Protein AF-A0A8T4IWK4-F1 (afdb_monomer_lite)

Structure (mmCIF, N/CA/C/O backbone):
data_AF-A0A8T4IWK4-F1
#
_entry.id   AF-A0A8T4IWK4-F1
#
loop_
_atom_site.group_PDB
_atom_site.id
_atom_site.type_symbol
_atom_site.label_atom_id
_atom_site.label_alt_id
_atom_site.label_comp_id
_atom_site.label_asym_id
_atom_site.label_entity_id
_atom_site.label_seq_id
_atom_site.pdbx_PDB_ins_code
_atom_site.Cartn_x
_atom_site.Cartn_y
_atom_site.Cartn_z
_atom_site.occupancy
_atom_site.B_iso_or_equiv
_atom_site.auth_seq_id
_atom_site.auth_comp_id
_atom_site.auth_asym_id
_atom_site.auth_atom_id
_atom_site.pdbx_PDB_model_num
ATOM 1 N N . MET A 1 1 ? -27.087 19.125 -47.543 1.00 37.72 1 MET A N 1
ATOM 2 C CA . MET A 1 1 ? -26.975 19.908 -46.294 1.00 37.72 1 MET A CA 1
ATOM 3 C C . MET A 1 1 ? -27.402 18.985 -45.161 1.00 37.72 1 MET A C 1
ATOM 5 O O . MET A 1 1 ? -28.588 18.730 -45.028 1.00 37.72 1 MET A O 1
ATOM 9 N N . ALA A 1 2 ? -26.446 18.350 -44.481 1.00 39.44 2 ALA A N 1
ATOM 10 C CA . ALA A 1 2 ? -26.710 17.322 -43.473 1.00 39.44 2 ALA A CA 1
ATOM 11 C C . ALA A 1 2 ? -26.446 17.891 -42.073 1.00 39.44 2 ALA A C 1
ATOM 13 O O . ALA A 1 2 ? -25.401 18.492 -41.833 1.00 39.44 2 ALA A O 1
ATOM 14 N N . VAL A 1 3 ? -27.424 17.721 -41.188 1.00 42.00 3 VAL A N 1
ATOM 15 C CA . VAL A 1 3 ? -27.390 18.074 -39.764 1.00 42.00 3 VAL A CA 1
ATOM 16 C C . VAL A 1 3 ? -26.753 16.897 -39.005 1.00 42.00 3 VAL A C 1
ATOM 18 O O . VAL A 1 3 ? -27.125 15.758 -39.294 1.00 42.00 3 VAL A O 1
ATOM 21 N N . PRO A 1 4 ? -25.803 17.098 -38.072 1.00 42.28 4 PRO A N 1
ATOM 22 C CA . PRO A 1 4 ? -25.237 15.990 -37.302 1.00 42.28 4 PRO A CA 1
ATOM 23 C C . PRO A 1 4 ? -26.236 15.482 -36.243 1.00 42.28 4 PRO A C 1
ATOM 25 O O . PRO A 1 4 ? -26.950 16.297 -35.651 1.00 42.28 4 PRO A O 1
ATOM 28 N N . PRO A 1 5 ? -26.298 14.167 -35.954 1.00 40.56 5 PRO A N 1
ATOM 29 C CA . PRO A 1 5 ? -27.088 13.662 -34.840 1.00 40.56 5 PRO A CA 1
ATOM 30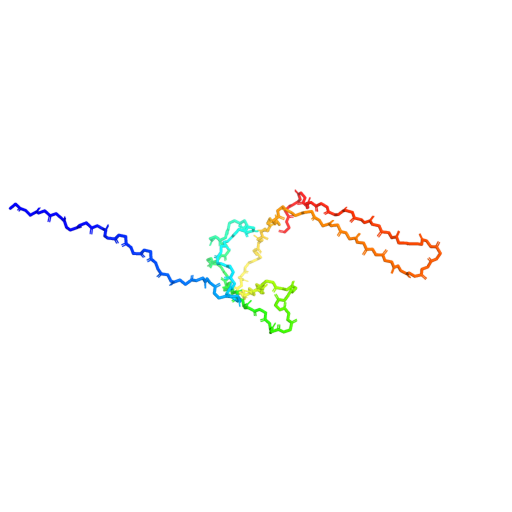 C C . PRO A 1 5 ? -26.393 13.969 -33.507 1.00 40.56 5 PRO A C 1
ATOM 32 O O . PRO A 1 5 ? -25.188 13.770 -33.340 1.00 40.56 5 PRO A O 1
ATOM 35 N N . GLY A 1 6 ? -27.185 14.482 -32.566 1.00 33.84 6 GLY A N 1
ATOM 36 C CA . GLY A 1 6 ? -26.762 14.843 -31.221 1.00 33.84 6 GLY A CA 1
ATOM 37 C C . GLY A 1 6 ? -26.324 13.640 -30.388 1.00 33.84 6 GLY A C 1
ATOM 38 O O . GLY A 1 6 ? -26.892 12.552 -30.476 1.00 33.84 6 GLY A O 1
ATOM 39 N N . HIS A 1 7 ? -25.315 13.869 -29.548 1.00 34.53 7 HIS A N 1
ATOM 40 C CA . HIS A 1 7 ? -24.971 12.998 -28.430 1.00 34.53 7 HIS A CA 1
ATOM 41 C C . HIS A 1 7 ? -26.146 12.967 -27.445 1.00 34.53 7 HIS A C 1
ATOM 43 O O . HIS A 1 7 ? -26.362 13.913 -26.687 1.00 34.53 7 HIS A O 1
ATOM 49 N N . GLY A 1 8 ? -26.922 11.886 -27.497 1.00 32.16 8 GLY A N 1
ATOM 50 C CA . GLY A 1 8 ? -27.930 11.570 -26.498 1.00 32.16 8 GLY A CA 1
ATOM 51 C C . GLY A 1 8 ? -27.268 11.177 -25.181 1.00 32.16 8 GLY A C 1
ATOM 52 O O . GLY A 1 8 ? -26.513 10.210 -25.122 1.00 32.16 8 GLY A O 1
ATOM 53 N N . ASP A 1 9 ? -27.577 11.942 -24.136 1.00 47.12 9 ASP A N 1
ATOM 54 C CA . ASP A 1 9 ? -27.459 11.534 -22.737 1.00 47.12 9 ASP A CA 1
ATOM 55 C C . ASP A 1 9 ? -28.219 10.211 -22.532 1.00 47.12 9 ASP A C 1
ATOM 57 O O . ASP A 1 9 ? -29.359 10.047 -22.973 1.00 47.12 9 ASP A O 1
ATOM 61 N N . SER A 1 10 ? -27.588 9.257 -21.857 1.00 41.88 10 SER A N 1
ATOM 62 C CA . SER A 1 10 ? -28.259 8.105 -21.260 1.00 41.88 10 SER A CA 1
ATOM 63 C C . SER A 1 10 ? -27.641 7.845 -19.894 1.00 41.88 10 SER A C 1
ATOM 65 O O . SER A 1 10 ? -26.774 6.996 -19.706 1.00 41.88 10 SER A O 1
ATOM 67 N N . ARG A 1 11 ? -28.119 8.616 -18.918 1.00 43.38 11 ARG A N 1
ATOM 68 C CA . ARG A 1 11 ? -28.176 8.225 -17.509 1.00 43.38 11 ARG A CA 1
ATOM 69 C C . ARG A 1 11 ? -28.859 6.862 -17.368 1.00 43.38 11 ARG A C 1
ATOM 71 O O . ARG A 1 11 ? -30.034 6.731 -17.696 1.00 43.38 11 ARG A O 1
ATOM 78 N N . GLY A 1 12 ? -28.158 5.896 -16.776 1.00 30.58 12 GLY A N 1
ATOM 79 C CA . GLY A 1 12 ? -28.788 4.702 -16.213 1.00 30.58 12 GLY A CA 1
ATOM 80 C C . GLY A 1 12 ? -27.853 3.510 -16.016 1.00 30.58 12 GLY A C 1
ATOM 81 O O . GLY A 1 12 ? -27.477 2.869 -16.984 1.00 30.58 12 GLY A O 1
ATOM 82 N N . GLY A 1 13 ? -27.579 3.172 -14.750 1.00 38.88 13 GLY A N 1
ATOM 83 C CA . GLY A 1 13 ? -27.348 1.784 -14.329 1.00 38.88 13 GLY A CA 1
ATOM 84 C C . GLY A 1 13 ? -25.908 1.273 -14.340 1.00 38.88 13 GLY A C 1
ATOM 85 O O . GLY A 1 13 ? -25.483 0.644 -15.293 1.00 38.88 13 GLY A O 1
ATOM 86 N N . GLU A 1 14 ? -25.185 1.507 -13.245 1.00 35.56 14 GLU A N 1
ATOM 87 C CA . GLU A 1 14 ? -24.687 0.436 -12.363 1.00 35.56 14 GLU A CA 1
ATOM 88 C C . GLU A 1 14 ? -24.043 1.145 -11.163 1.00 35.56 14 GLU A C 1
ATOM 90 O O . GLU A 1 14 ? -23.025 1.829 -11.304 1.00 35.56 14 GLU A O 1
ATOM 95 N N . ARG A 1 15 ? -24.631 1.047 -9.962 1.00 45.00 15 ARG A N 1
ATOM 96 C CA . ARG A 1 15 ? -23.832 1.356 -8.766 1.00 45.00 15 ARG A CA 1
ATOM 97 C C . ARG A 1 15 ? -22.709 0.322 -8.779 1.00 45.00 15 ARG A C 1
ATOM 99 O O . ARG A 1 15 ? -23.065 -0.853 -8.806 1.00 45.00 15 ARG A O 1
ATOM 106 N N . PRO A 1 16 ? -21.413 0.689 -8.776 1.00 48.62 16 PRO A N 1
ATOM 107 C CA . PRO A 1 16 ? -20.365 -0.316 -8.698 1.00 48.62 16 PRO A CA 1
ATOM 108 C C . PRO A 1 16 ? -20.688 -1.215 -7.508 1.00 48.62 16 PRO A C 1
ATOM 110 O O . PRO A 1 16 ? -20.819 -0.726 -6.384 1.00 48.62 16 PRO A O 1
ATOM 113 N N . GLY A 1 17 ? -20.945 -2.495 -7.799 1.00 45.31 17 GLY A N 1
ATOM 114 C CA . GLY A 1 17 ? -21.338 -3.469 -6.794 1.00 45.31 17 GLY A CA 1
ATOM 115 C C . GLY A 1 17 ? -20.373 -3.384 -5.621 1.00 45.31 17 GLY A C 1
ATOM 116 O O . GLY A 1 17 ? -19.164 -3.235 -5.826 1.00 45.31 17 GLY A O 1
ATOM 117 N N . ALA A 1 18 ? -20.917 -3.423 -4.405 1.00 51.62 18 ALA A N 1
ATOM 118 C CA . ALA A 1 18 ? -20.140 -3.495 -3.177 1.00 51.62 18 ALA A CA 1
ATOM 119 C C . ALA A 1 18 ? -19.135 -4.656 -3.301 1.00 51.62 18 ALA A C 1
ATOM 121 O O . ALA A 1 18 ? -19.510 -5.816 -3.166 1.00 51.62 18 ALA A O 1
ATOM 122 N N . GLY A 1 19 ? -17.886 -4.352 -3.668 1.00 53.66 19 GLY A N 1
ATOM 123 C CA . GLY A 1 19 ? -16.844 -5.355 -3.902 1.00 53.66 19 GLY A CA 1
ATOM 124 C C . GLY A 1 19 ? -15.942 -5.147 -5.124 1.00 53.66 19 GLY A C 1
ATOM 125 O O . GLY A 1 19 ? -14.925 -5.832 -5.220 1.00 53.66 19 GLY A O 1
ATOM 126 N N . ALA A 1 20 ? -16.237 -4.228 -6.052 1.00 58.47 20 ALA A N 1
ATOM 127 C CA . ALA A 1 20 ? -15.296 -3.929 -7.138 1.00 58.47 20 ALA A CA 1
ATOM 128 C C . ALA A 1 20 ? -14.154 -3.013 -6.638 1.00 58.47 20 ALA A C 1
ATOM 130 O O . ALA A 1 20 ? -14.439 -1.904 -6.180 1.00 58.47 20 ALA A O 1
ATOM 131 N N . PRO A 1 21 ? -12.867 -3.414 -6.750 1.00 62.53 21 PRO A N 1
ATOM 132 C CA . PRO A 1 21 ? -11.748 -2.568 -6.344 1.00 62.53 21 PRO A CA 1
ATOM 133 C C . PRO A 1 21 ? -11.757 -1.242 -7.104 1.00 62.53 21 PRO A C 1
ATOM 135 O O . PRO A 1 21 ? -11.936 -1.227 -8.329 1.00 62.53 21 PRO A O 1
ATOM 138 N N . ARG A 1 22 ? -11.488 -0.131 -6.409 1.00 65.25 22 ARG A N 1
ATOM 139 C CA . ARG A 1 22 ? -11.230 1.155 -7.068 1.00 65.25 22 ARG A CA 1
ATOM 140 C C . ARG A 1 22 ? -10.132 0.976 -8.114 1.00 65.25 22 ARG A C 1
ATOM 142 O O . ARG A 1 22 ? -9.154 0.263 -7.886 1.00 65.25 22 ARG A O 1
ATOM 149 N N . ARG A 1 23 ? -10.282 1.625 -9.272 1.00 67.56 23 ARG A N 1
ATOM 150 C CA . ARG A 1 23 ? -9.335 1.530 -10.404 1.00 67.56 23 ARG A CA 1
ATOM 151 C C . ARG A 1 23 ? -8.395 2.730 -10.545 1.00 67.56 23 ARG A C 1
ATOM 153 O O . ARG A 1 23 ? -7.588 2.751 -11.462 1.00 67.56 23 ARG A O 1
ATOM 160 N N . ASP A 1 24 ? -8.463 3.702 -9.637 1.00 76.06 24 ASP A N 1
ATOM 161 C CA . ASP A 1 24 ? -7.620 4.901 -9.705 1.00 76.06 24 ASP A CA 1
ATOM 162 C C . ASP A 1 24 ? -6.168 4.629 -9.262 1.00 76.06 24 ASP A C 1
ATOM 164 O O . ASP A 1 24 ? -5.924 3.741 -8.452 1.00 76.06 24 ASP A O 1
ATOM 168 N N . THR A 1 25 ? -5.186 5.345 -9.810 1.00 79.69 25 THR A N 1
ATOM 169 C CA . THR A 1 25 ? -3.746 5.187 -9.506 1.00 79.69 25 THR A CA 1
ATOM 170 C C . THR A 1 25 ? -3.269 6.118 -8.391 1.00 79.69 25 THR A C 1
ATOM 172 O O . THR A 1 25 ? -2.070 6.375 -8.265 1.00 79.69 25 THR A O 1
ATOM 175 N N . ARG A 1 26 ? -4.194 6.673 -7.594 1.00 75.06 26 ARG A N 1
ATOM 176 C CA . ARG A 1 26 ? -3.837 7.648 -6.561 1.00 75.06 26 ARG A CA 1
ATOM 177 C C . ARG A 1 26 ? -2.942 6.987 -5.521 1.00 75.06 26 ARG A C 1
ATOM 179 O O . ARG A 1 26 ? -3.172 5.850 -5.118 1.00 75.06 26 ARG A O 1
ATOM 186 N N . GLY A 1 27 ? -1.923 7.728 -5.107 1.00 81.31 27 GLY A N 1
ATOM 187 C CA . GLY A 1 27 ? -0.935 7.262 -4.147 1.00 81.31 27 GLY A CA 1
ATOM 188 C C . GLY A 1 27 ? 0.226 6.472 -4.744 1.00 81.31 27 GLY A C 1
ATOM 189 O O . GLY A 1 27 ? 1.107 6.114 -3.986 1.00 81.31 27 GLY A O 1
ATOM 190 N 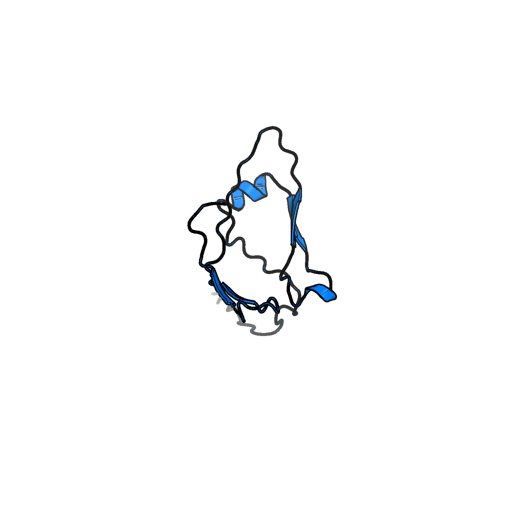N . ILE A 1 28 ? 0.293 6.233 -6.059 1.00 88.00 28 ILE A N 1
ATOM 191 C CA . ILE A 1 28 ? 1.517 5.739 -6.713 1.00 88.00 28 ILE A CA 1
ATOM 192 C C . ILE A 1 28 ? 2.192 6.920 -7.413 1.00 88.00 28 ILE A C 1
ATOM 194 O O . ILE A 1 28 ? 1.594 7.537 -8.300 1.00 88.00 28 ILE A O 1
ATOM 198 N N . VAL A 1 29 ? 3.425 7.240 -7.021 1.00 88.19 29 VAL A N 1
ATOM 199 C CA . VAL A 1 29 ? 4.239 8.246 -7.716 1.00 88.19 29 VAL A CA 1
ATOM 200 C C . VAL A 1 29 ? 4.735 7.638 -9.024 1.00 88.19 29 VAL A C 1
ATOM 202 O O . VAL A 1 29 ? 5.238 6.522 -9.023 1.00 88.19 29 VAL A O 1
ATOM 205 N N . ASP A 1 30 ? 4.564 8.355 -10.137 1.00 90.06 30 ASP A N 1
ATOM 206 C CA . ASP A 1 30 ? 4.872 7.858 -11.489 1.00 90.06 30 ASP A CA 1
ATOM 207 C C . ASP A 1 30 ? 4.271 6.465 -11.790 1.00 90.06 30 ASP A C 1
ATOM 209 O O . ASP A 1 30 ? 4.946 5.504 -12.164 1.00 90.06 30 ASP A O 1
ATOM 213 N N . ALA A 1 31 ? 2.948 6.347 -11.636 1.00 89.06 31 ALA A N 1
ATOM 214 C CA . ALA A 1 31 ? 2.241 5.092 -11.893 1.00 89.06 31 ALA A CA 1
ATOM 215 C C . ALA A 1 31 ? 2.455 4.553 -13.321 1.00 89.06 31 ALA A C 1
ATOM 217 O O . ALA A 1 31 ? 2.487 3.341 -13.519 1.00 89.06 31 ALA A O 1
ATOM 218 N N . ALA A 1 32 ? 2.610 5.435 -14.313 1.00 89.75 32 ALA A N 1
ATOM 219 C CA . ALA A 1 32 ? 2.869 5.030 -15.692 1.00 89.75 32 ALA A CA 1
ATOM 220 C C . ALA A 1 32 ? 4.248 4.365 -15.830 1.00 89.75 32 ALA A C 1
ATOM 222 O O . ALA A 1 32 ? 4.348 3.295 -16.434 1.00 89.75 32 ALA A O 1
ATOM 223 N N . GLY A 1 33 ? 5.288 4.951 -15.227 1.00 91.88 33 GLY A N 1
ATOM 224 C CA . GLY A 1 33 ? 6.622 4.363 -15.179 1.00 91.88 33 GLY A CA 1
ATOM 225 C C . GLY A 1 33 ? 6.645 3.014 -14.463 1.00 91.88 33 GLY A C 1
ATOM 226 O O . GLY A 1 33 ? 7.254 2.069 -14.976 1.00 91.88 33 GLY A O 1
ATOM 227 N N . LEU A 1 34 ? 5.926 2.887 -13.345 1.00 90.81 34 LEU A N 1
ATOM 228 C CA . LEU A 1 34 ? 5.787 1.613 -12.641 1.00 90.81 34 LEU A CA 1
ATOM 229 C C . LEU A 1 34 ? 5.101 0.562 -13.527 1.00 90.81 34 LEU A C 1
ATOM 231 O O . LEU A 1 34 ? 5.629 -0.530 -13.721 1.00 90.81 34 LEU A O 1
ATOM 235 N N . PHE A 1 35 ? 3.938 0.881 -14.101 1.00 91.94 35 PHE A N 1
ATOM 236 C CA . PHE A 1 35 ? 3.132 -0.081 -14.866 1.00 91.94 35 PHE A CA 1
ATOM 237 C C . PHE A 1 35 ? 3.772 -0.518 -16.184 1.00 91.94 35 PHE A C 1
ATOM 239 O O . PHE A 1 35 ? 3.442 -1.588 -16.686 1.00 91.94 35 PHE A O 1
ATOM 246 N N . ALA A 1 36 ? 4.703 0.266 -16.728 1.00 93.06 36 ALA A N 1
ATOM 247 C CA . ALA A 1 36 ? 5.504 -0.141 -17.879 1.00 93.06 36 ALA A CA 1
ATOM 248 C C . ALA A 1 36 ? 6.517 -1.256 -17.549 1.00 93.06 36 ALA A C 1
ATOM 250 O O . ALA A 1 36 ? 7.017 -1.907 -18.461 1.00 93.06 36 ALA A O 1
ATOM 251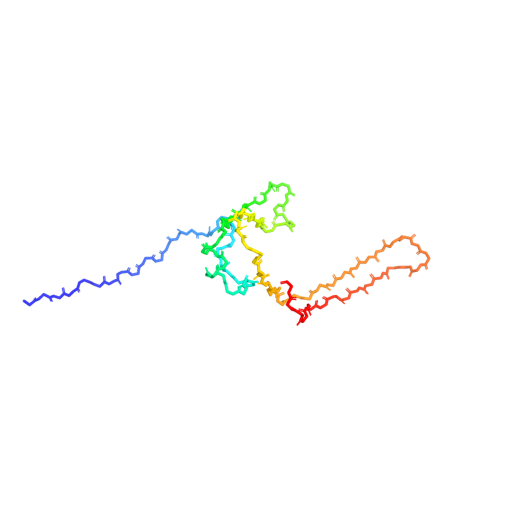 N N . ARG A 1 37 ? 6.833 -1.465 -16.263 1.00 92.69 37 ARG A N 1
ATOM 252 C CA . ARG A 1 37 ? 7.900 -2.368 -15.796 1.00 92.69 37 ARG A CA 1
ATOM 253 C C . ARG A 1 37 ? 7.390 -3.569 -15.009 1.00 92.69 37 ARG A C 1
ATOM 255 O O . ARG A 1 37 ? 8.100 -4.558 -14.883 1.00 92.69 37 ARG A O 1
ATOM 262 N N . VAL A 1 38 ? 6.179 -3.490 -14.461 1.00 93.81 38 VAL A N 1
ATOM 263 C CA . VAL A 1 38 ? 5.639 -4.524 -13.571 1.00 93.81 38 VAL A CA 1
ATOM 264 C C . VAL A 1 38 ? 4.237 -4.947 -13.978 1.00 93.81 38 VAL A C 1
ATOM 266 O O . VAL A 1 38 ? 3.436 -4.161 -14.490 1.00 93.81 38 VAL A O 1
ATOM 269 N N . ARG A 1 39 ? 3.875 -6.187 -13.647 1.00 93.44 39 ARG A N 1
ATOM 270 C CA . ARG A 1 39 ? 2.501 -6.668 -13.778 1.00 93.44 39 ARG A CA 1
ATOM 271 C C . ARG A 1 39 ? 1.706 -6.326 -12.524 1.00 93.44 39 ARG A C 1
ATOM 273 O O . ARG A 1 39 ? 1.555 -7.144 -11.611 1.00 93.44 39 ARG A O 1
ATOM 280 N N . PHE A 1 40 ? 1.138 -5.128 -12.519 1.00 91.88 40 PHE A N 1
ATOM 281 C CA . PHE A 1 40 ? 0.285 -4.648 -11.439 1.00 91.88 40 PHE A CA 1
ATOM 282 C C . PHE A 1 40 ? -1.122 -5.267 -11.495 1.00 91.88 40 PHE A C 1
ATOM 284 O O . PHE A 1 40 ? -1.798 -5.246 -12.527 1.00 91.88 40 PHE A O 1
ATOM 291 N N . ARG A 1 41 ? -1.597 -5.821 -10.376 1.00 91.06 41 ARG A N 1
ATOM 292 C CA . ARG A 1 41 ? -2.934 -6.417 -10.245 1.00 91.06 41 ARG A CA 1
ATOM 293 C C . ARG A 1 41 ? -3.646 -5.928 -8.998 1.00 91.06 41 ARG A C 1
ATOM 295 O O . ARG A 1 41 ? -3.049 -5.794 -7.935 1.00 91.06 41 ARG A O 1
ATOM 302 N N . ARG A 1 42 ? -4.967 -5.782 -9.121 1.00 89.50 42 ARG A N 1
ATOM 303 C CA . ARG A 1 42 ? -5.878 -5.558 -7.994 1.00 89.50 42 ARG A CA 1
ATOM 304 C C . ARG A 1 42 ? -6.816 -6.737 -7.831 1.00 89.50 42 ARG A C 1
ATOM 306 O O . ARG A 1 42 ? -7.381 -7.220 -8.814 1.00 89.50 42 ARG A O 1
ATOM 313 N N . ARG A 1 43 ? -6.981 -7.205 -6.598 1.00 88.56 43 ARG A N 1
ATOM 314 C CA . ARG A 1 43 ? -7.912 -8.284 -6.252 1.00 88.56 43 ARG A CA 1
ATOM 315 C C . ARG A 1 43 ? -8.862 -7.817 -5.161 1.00 88.56 43 ARG A C 1
ATOM 317 O O . ARG A 1 43 ? -8.450 -7.102 -4.252 1.00 88.56 43 ARG A O 1
ATOM 324 N N . ALA A 1 44 ? -10.123 -8.219 -5.278 1.00 88.69 44 ALA A N 1
ATOM 325 C CA . ALA A 1 44 ? -11.088 -8.035 -4.206 1.00 88.69 44 ALA A CA 1
ATOM 326 C C . ALA A 1 44 ? -10.712 -8.929 -3.007 1.00 88.69 44 ALA A C 1
ATOM 328 O O . ALA A 1 44 ? -10.116 -9.995 -3.216 1.00 88.69 44 ALA A O 1
ATOM 329 N N . PRO A 1 45 ? -11.042 -8.521 -1.773 1.00 91.25 45 PRO A N 1
ATOM 330 C CA . PRO A 1 45 ? -10.841 -9.358 -0.603 1.00 91.25 45 PRO A CA 1
ATOM 331 C C . PRO A 1 45 ? -11.785 -10.562 -0.596 1.00 91.25 45 PRO A C 1
ATOM 333 O O . PRO A 1 45 ? -12.840 -10.554 -1.232 1.00 91.25 45 PRO A O 1
ATOM 336 N N . ALA A 1 46 ? -11.424 -11.598 0.164 1.00 89.81 46 ALA A N 1
ATOM 337 C CA . ALA A 1 46 ? -12.355 -12.678 0.477 1.00 89.81 46 ALA A CA 1
ATOM 338 C C . ALA A 1 46 ? -13.549 -12.137 1.283 1.00 89.81 46 ALA A C 1
ATOM 340 O O . ALA A 1 46 ? -13.400 -11.170 2.029 1.00 89.81 46 ALA A O 1
ATOM 341 N N . ALA A 1 47 ? -14.715 -12.787 1.179 1.00 91.06 47 ALA A N 1
ATOM 342 C CA . ALA A 1 47 ? -15.955 -12.320 1.811 1.00 91.06 47 ALA A CA 1
ATOM 343 C C . ALA A 1 47 ? -15.820 -11.946 3.307 1.00 91.06 47 ALA A C 1
ATOM 345 O O . ALA A 1 47 ? -16.312 -10.881 3.680 1.00 91.06 47 ALA A O 1
ATOM 346 N N . PRO A 1 48 ? -15.100 -12.715 4.155 1.00 93.12 48 PRO A N 1
ATOM 347 C CA . PRO A 1 48 ? -14.919 -12.357 5.566 1.00 93.12 48 PRO A CA 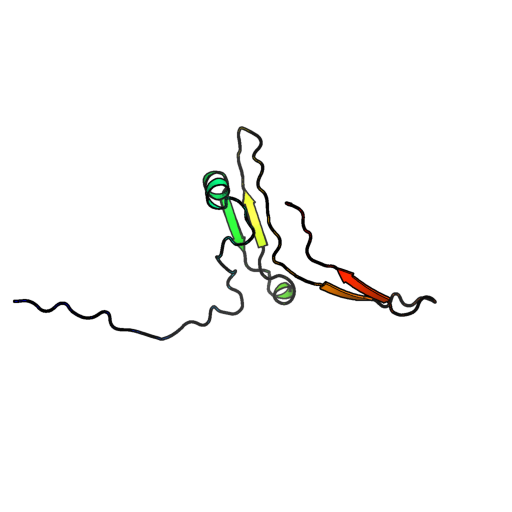1
ATOM 348 C C . PRO A 1 48 ? -14.125 -11.064 5.814 1.00 93.12 48 PRO A C 1
ATOM 350 O O . PRO A 1 48 ? -14.140 -10.549 6.924 1.00 93.12 48 PRO A O 1
ATOM 353 N N . LEU A 1 49 ? -13.408 -10.551 4.811 1.00 91.81 49 LEU A N 1
ATOM 354 C CA . LEU A 1 49 ? -12.507 -9.402 4.935 1.00 91.81 49 LEU A CA 1
ATOM 355 C C . LEU A 1 49 ? -13.056 -8.126 4.295 1.00 91.81 49 LEU A C 1
ATOM 357 O O . LEU A 1 49 ? -12.427 -7.079 4.418 1.00 91.81 49 LEU A O 1
ATOM 361 N N . LEU A 1 50 ? -14.226 -8.182 3.653 1.00 87.44 50 LEU A N 1
ATOM 362 C CA . LEU A 1 50 ? -14.821 -7.037 2.954 1.00 87.44 50 LEU A CA 1
ATOM 363 C C . LEU A 1 50 ? -15.087 -5.829 3.868 1.00 87.44 50 LEU A C 1
ATOM 365 O O . LEU A 1 50 ? -15.160 -4.708 3.376 1.00 87.44 50 LEU A O 1
ATOM 369 N N . SER A 1 51 ? -15.231 -6.037 5.183 1.00 87.25 51 SER A N 1
ATOM 370 C CA . SER A 1 51 ? -15.434 -4.954 6.156 1.00 87.25 51 SER A CA 1
ATOM 371 C C . SER A 1 51 ? -14.156 -4.200 6.521 1.00 87.25 51 SER A C 1
ATOM 373 O O . SER A 1 51 ? -14.237 -3.065 6.977 1.00 87.25 51 SER A O 1
ATOM 375 N N . CYS A 1 52 ? -12.990 -4.830 6.363 1.00 86.62 52 CYS A N 1
ATOM 376 C CA . CYS A 1 52 ? -11.716 -4.298 6.857 1.00 86.62 52 CYS A CA 1
ATOM 377 C C . CYS A 1 52 ? -10.704 -4.037 5.740 1.00 86.62 52 CYS A C 1
ATOM 379 O O . CYS A 1 52 ? -9.791 -3.235 5.907 1.00 86.62 52 CYS A O 1
ATOM 381 N N . VAL A 1 53 ? -10.838 -4.727 4.609 1.00 87.94 53 VAL A N 1
ATOM 382 C CA . VAL A 1 53 ? -9.927 -4.637 3.472 1.00 87.94 53 VAL A CA 1
ATOM 383 C C . VAL A 1 53 ? -10.720 -4.147 2.274 1.00 87.94 53 VAL A C 1
ATOM 385 O O . VAL A 1 53 ? -11.729 -4.740 1.911 1.00 87.94 53 VAL A O 1
ATOM 388 N N . GLU A 1 54 ? -10.251 -3.084 1.627 1.00 84.38 54 GLU A N 1
ATOM 389 C CA . GLU A 1 54 ? -10.887 -2.595 0.403 1.00 84.38 54 GLU A CA 1
ATOM 390 C C . GLU A 1 54 ? -10.459 -3.433 -0.812 1.00 84.38 54 GLU A C 1
ATOM 392 O O . GLU A 1 54 ? -11.283 -3.835 -1.632 1.00 84.38 54 GLU A O 1
ATOM 397 N N . HIS A 1 55 ? -9.156 -3.698 -0.937 1.00 86.88 55 HIS A N 1
ATOM 398 C CA . HIS A 1 55 ? -8.573 -4.470 -2.031 1.00 86.88 55 HIS A CA 1
ATOM 399 C C . HIS A 1 55 ? -7.113 -4.849 -1.744 1.00 86.88 55 HIS A C 1
ATOM 401 O O . HIS A 1 55 ? -6.425 -4.190 -0.968 1.00 86.88 55 HIS A O 1
ATOM 407 N N . TYR A 1 56 ? -6.615 -5.873 -2.436 1.00 87.69 56 TYR A N 1
ATOM 408 C CA . TYR A 1 56 ? -5.201 -6.247 -2.444 1.00 87.69 56 TYR A CA 1
ATOM 409 C C . TYR A 1 56 ? -4.501 -5.708 -3.686 1.00 87.69 56 TYR A C 1
ATOM 411 O O . TYR A 1 56 ? -5.030 -5.834 -4.797 1.00 87.69 56 TYR A O 1
ATOM 419 N N . TRP A 1 57 ? -3.299 -5.159 -3.512 1.00 90.00 57 TRP A N 1
ATOM 420 C CA . TRP A 1 57 ? -2.368 -4.890 -4.607 1.00 90.00 57 TRP A CA 1
ATOM 421 C C . TRP A 1 57 ? -1.356 -6.023 -4.687 1.00 90.00 57 TRP A C 1
ATOM 423 O O . TRP A 1 57 ? -0.785 -6.429 -3.679 1.00 90.00 57 TRP A O 1
ATOM 433 N N . LEU A 1 58 ? -1.165 -6.548 -5.891 1.00 91.50 58 LEU A N 1
ATOM 434 C CA . LEU A 1 58 ? -0.160 -7.556 -6.180 1.00 91.50 58 LEU A CA 1
ATOM 435 C C . LEU A 1 58 ? 0.700 -7.039 -7.321 1.00 91.50 58 LEU A C 1
ATOM 437 O O . LEU A 1 58 ? 0.179 -6.590 -8.345 1.00 91.50 58 LEU A O 1
ATOM 441 N N . ILE A 1 59 ? 2.007 -7.130 -7.143 1.00 92.56 59 ILE A N 1
ATOM 442 C CA . ILE A 1 59 ? 2.993 -6.730 -8.134 1.00 92.56 59 ILE A CA 1
ATOM 443 C C . ILE A 1 59 ? 3.810 -7.978 -8.428 1.00 92.56 59 ILE A C 1
ATOM 445 O O . ILE A 1 59 ? 4.411 -8.528 -7.513 1.00 92.56 59 ILE A O 1
ATOM 449 N N . ASP A 1 60 ? 3.803 -8.426 -9.683 1.00 94.88 60 ASP A N 1
ATOM 450 C CA . ASP A 1 60 ? 4.862 -9.319 -10.158 1.00 94.88 60 ASP A CA 1
ATOM 451 C C . ASP A 1 60 ? 5.843 -8.470 -10.953 1.00 94.88 60 ASP A C 1
ATOM 453 O O . ASP A 1 60 ? 5.427 -7.600 -11.728 1.00 94.88 60 ASP A O 1
ATOM 457 N N . TRP A 1 61 ? 7.126 -8.740 -10.785 1.00 94.38 61 TRP A N 1
ATOM 458 C CA . TRP A 1 61 ? 8.189 -8.062 -11.499 1.00 94.38 61 TRP A CA 1
ATOM 459 C C . TRP A 1 61 ? 9.273 -9.071 -11.863 1.00 94.38 61 TRP A C 1
ATOM 461 O O . TRP A 1 61 ? 9.490 -10.047 -11.146 1.00 94.38 61 TRP A O 1
ATOM 471 N N . ASP A 1 62 ? 9.927 -8.812 -12.985 1.00 94.94 62 ASP A N 1
ATOM 472 C CA . ASP A 1 62 ? 11.148 -9.476 -13.422 1.00 94.94 62 ASP A CA 1
ATOM 473 C C . ASP A 1 62 ? 12.023 -8.354 -13.983 1.00 94.94 62 ASP A C 1
ATOM 475 O O . ASP A 1 62 ? 11.675 -7.749 -14.997 1.00 94.94 62 ASP A O 1
ATOM 479 N N . LEU A 1 63 ? 13.022 -7.932 -13.206 1.00 93.81 63 LEU A N 1
ATOM 480 C CA . LEU A 1 63 ? 13.773 -6.699 -13.442 1.00 93.81 63 LEU A CA 1
ATOM 481 C C . LEU A 1 63 ? 15.263 -7.016 -13.474 1.00 93.81 63 LEU A C 1
ATOM 483 O O . LEU A 1 63 ? 15.790 -7.572 -12.512 1.00 93.81 63 LEU A O 1
ATOM 487 N N . ASP A 1 64 ? 15.934 -6.589 -14.541 1.00 93.62 64 ASP A N 1
ATOM 488 C CA . ASP A 1 64 ? 17.383 -6.756 -14.695 1.00 93.62 64 ASP A CA 1
ATOM 489 C C . ASP A 1 64 ? 18.184 -5.813 -13.778 1.00 93.62 64 ASP A C 1
ATOM 491 O O . ASP A 1 64 ? 19.324 -6.099 -13.414 1.00 93.62 64 ASP A O 1
ATOM 495 N N . GLU A 1 65 ? 17.576 -4.695 -13.366 1.00 93.50 65 GLU A N 1
ATOM 496 C CA . GLU A 1 65 ? 18.167 -3.696 -12.476 1.00 93.50 65 GLU A CA 1
ATOM 497 C C . GLU A 1 65 ? 17.199 -3.309 -11.343 1.00 93.50 65 GLU A C 1
ATOM 499 O O . GLU A 1 65 ? 15.976 -3.342 -11.530 1.00 93.50 65 GLU A O 1
ATOM 504 N N . PRO A 1 66 ? 17.707 -2.897 -10.163 1.00 93.62 66 PRO A N 1
ATOM 505 C CA . PRO A 1 66 ? 16.862 -2.404 -9.081 1.00 93.62 66 PRO A CA 1
ATOM 506 C C . PRO A 1 66 ? 15.996 -1.213 -9.517 1.00 93.62 66 PRO A C 1
ATOM 508 O O . PRO A 1 66 ? 16.501 -0.214 -10.025 1.00 93.62 66 PRO A O 1
ATOM 511 N N . TYR A 1 67 ? 14.691 -1.289 -9.252 1.00 91.06 67 TYR A N 1
ATOM 512 C CA . TYR A 1 67 ? 13.738 -0.217 -9.545 1.00 91.06 67 TYR A CA 1
ATOM 513 C C . TYR A 1 67 ? 13.087 0.297 -8.260 1.00 91.06 67 TYR A C 1
ATOM 515 O O . TYR A 1 67 ? 12.492 -0.475 -7.507 1.00 91.06 67 TYR A O 1
ATOM 523 N N . VAL A 1 68 ? 13.181 1.607 -8.021 1.00 92.12 68 VAL A N 1
ATOM 524 C CA . VAL A 1 68 ? 12.566 2.264 -6.862 1.00 92.12 68 VAL A CA 1
ATOM 525 C C . VAL A 1 68 ? 11.239 2.887 -7.278 1.00 92.12 68 VAL A C 1
ATOM 527 O O . VAL A 1 68 ? 11.185 3.702 -8.196 1.00 92.12 68 VAL A O 1
ATOM 530 N N . SER A 1 69 ? 10.176 2.515 -6.571 1.00 90.00 69 SER A N 1
ATOM 531 C CA . SER A 1 69 ? 8.844 3.101 -6.701 1.00 90.00 69 SER A CA 1
ATOM 532 C C . SER A 1 69 ? 8.446 3.709 -5.368 1.00 90.00 69 SER A C 1
ATOM 534 O O . SER A 1 69 ? 8.658 3.083 -4.335 1.00 90.00 69 SER A O 1
ATOM 536 N N . TYR A 1 70 ? 7.820 4.884 -5.407 1.00 89.00 70 TYR A N 1
ATOM 537 C CA . TYR A 1 70 ? 7.333 5.568 -4.211 1.00 89.00 70 TYR A CA 1
ATOM 538 C C . TYR A 1 70 ? 5.809 5.576 -4.163 1.00 89.00 70 TYR A C 1
ATOM 540 O O . TYR A 1 70 ? 5.136 5.696 -5.195 1.00 89.00 70 TYR A O 1
ATOM 548 N N . VAL A 1 71 ? 5.261 5.509 -2.956 1.00 86.69 71 VAL A N 1
ATOM 549 C CA . VAL A 1 71 ? 3.837 5.656 -2.682 1.00 86.69 71 VAL A CA 1
ATOM 550 C C . VAL A 1 71 ? 3.567 6.829 -1.744 1.00 86.69 71 VAL A C 1
ATOM 552 O O . VAL A 1 71 ? 4.317 7.120 -0.814 1.00 86.69 71 VAL A O 1
ATOM 555 N N . VAL A 1 72 ? 2.459 7.521 -2.002 1.00 82.75 72 VAL A N 1
ATOM 556 C CA . VAL A 1 72 ? 1.937 8.597 -1.159 1.00 82.75 72 VAL A CA 1
ATOM 557 C C . VAL A 1 72 ? 0.658 8.093 -0.495 1.00 82.75 72 VAL A C 1
ATOM 559 O O . VAL A 1 72 ? -0.325 7.828 -1.197 1.00 82.75 72 VAL A O 1
ATOM 562 N N . PRO A 1 73 ? 0.633 7.950 0.839 1.00 74.88 73 PRO A N 1
ATOM 563 C CA . PRO A 1 73 ? -0.569 7.527 1.536 1.00 74.88 73 PRO A CA 1
ATOM 564 C C . PRO A 1 73 ? -1.685 8.557 1.349 1.00 74.88 73 PRO A C 1
ATOM 566 O O . PRO A 1 73 ? -1.447 9.764 1.253 1.00 74.88 73 PRO A O 1
ATOM 569 N N . HIS A 1 74 ? -2.931 8.084 1.309 1.00 72.88 74 HIS A N 1
ATOM 570 C CA . HIS A 1 74 ? -4.069 8.994 1.342 1.00 72.88 74 HIS A CA 1
ATOM 571 C C . HIS A 1 74 ? -4.043 9.778 2.664 1.00 72.88 74 HIS A C 1
ATOM 573 O O . HIS A 1 74 ? -3.766 9.172 3.702 1.00 72.88 74 HIS A O 1
ATOM 579 N N . PRO A 1 75 ? -4.324 11.093 2.670 1.00 74.94 75 PRO A N 1
ATOM 580 C CA . PRO A 1 75 ? -4.354 11.850 3.911 1.00 74.94 75 PRO A CA 1
ATOM 581 C C . PRO A 1 75 ? -5.475 11.317 4.813 1.00 74.94 75 PRO A C 1
ATOM 583 O O . PRO A 1 75 ? -6.655 11.554 4.568 1.00 74.94 75 PRO A O 1
ATOM 586 N N . SER A 1 76 ? -5.095 10.572 5.848 1.00 73.62 76 SER A N 1
ATOM 587 C CA . SER A 1 76 ? -5.986 9.994 6.853 1.00 73.62 76 SER A CA 1
ATOM 588 C C . SER A 1 76 ? -5.531 10.356 8.264 1.00 73.62 76 SER A C 1
ATOM 590 O O . SER A 1 76 ? -4.333 10.354 8.549 1.00 73.62 76 SER A O 1
ATOM 592 N N . VAL A 1 77 ? -6.488 10.589 9.160 1.00 81.62 77 VAL A N 1
ATOM 593 C CA . VAL A 1 77 ? -6.256 10.665 10.607 1.00 81.62 77 VAL A CA 1
ATOM 594 C C . VAL A 1 77 ? -6.914 9.446 11.240 1.00 81.62 77 VAL A C 1
ATOM 596 O O . VAL A 1 77 ? -8.104 9.219 11.035 1.00 81.62 77 VAL A O 1
ATOM 599 N N . ASN A 1 78 ? -6.146 8.667 11.996 1.00 81.62 78 ASN A N 1
ATOM 600 C CA . ASN A 1 78 ? -6.638 7.505 12.727 1.00 81.62 78 ASN A CA 1
ATOM 601 C C . ASN A 1 78 ? -6.718 7.851 14.214 1.00 81.62 78 ASN A C 1
ATOM 603 O O . ASN A 1 78 ? -5.743 8.333 14.787 1.00 81.62 78 ASN A O 1
ATOM 607 N N . VAL A 1 79 ? -7.866 7.593 14.838 1.00 88.88 79 VAL A N 1
ATOM 608 C CA . VAL A 1 79 ? -8.042 7.702 16.291 1.00 88.88 79 VAL A CA 1
ATOM 609 C C . VAL A 1 79 ? -8.270 6.297 16.832 1.00 88.88 79 VAL A C 1
ATOM 611 O O . VAL A 1 79 ? -9.230 5.636 16.443 1.00 88.88 79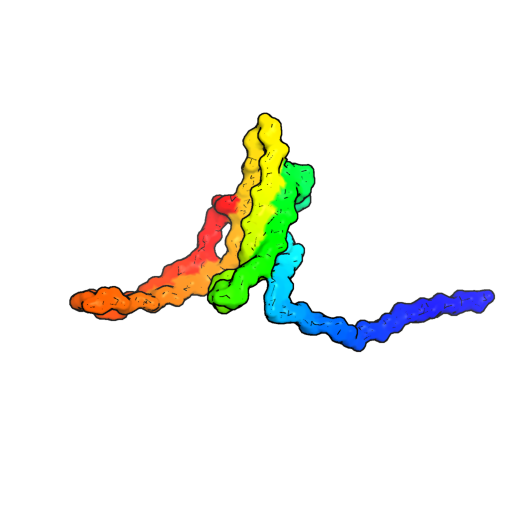 VAL A O 1
ATOM 614 N N . VAL A 1 80 ? -7.371 5.831 17.692 1.00 88.25 80 VAL A N 1
ATOM 615 C CA . VAL A 1 80 ? -7.404 4.495 18.290 1.00 88.25 80 VAL A CA 1
ATOM 616 C C . VAL A 1 80 ? -7.776 4.637 19.755 1.00 88.25 80 VAL A C 1
ATOM 618 O O . VAL A 1 80 ? -7.137 5.399 20.475 1.00 88.25 80 VAL A O 1
ATOM 621 N N . PHE A 1 81 ? -8.793 3.898 20.188 1.00 90.50 81 PHE A N 1
ATOM 622 C CA . PHE A 1 81 ? -9.140 3.729 21.596 1.00 90.50 81 PHE A CA 1
ATOM 623 C C . PHE A 1 81 ? -8.786 2.301 21.986 1.00 90.50 81 PHE A C 1
ATOM 625 O O . PHE A 1 81 ? -9.205 1.360 21.311 1.00 90.50 81 PHE A O 1
ATOM 632 N N . GLU A 1 82 ? -8.015 2.134 23.050 1.00 89.38 82 GLU A N 1
ATOM 633 C CA . GLU A 1 82 ? -7.586 0.824 23.518 1.00 89.38 82 GLU A CA 1
ATOM 634 C C . GLU A 1 82 ? -7.766 0.726 25.028 1.00 89.38 82 GLU A C 1
ATOM 636 O O . GLU A 1 82 ? -7.298 1.577 25.780 1.00 89.38 82 GLU A O 1
ATOM 641 N N . ASP A 1 83 ? -8.425 -0.336 25.476 1.00 89.94 83 ASP A N 1
ATOM 642 C CA . ASP A 1 83 ? -8.468 -0.712 26.882 1.00 89.94 83 ASP A CA 1
ATOM 643 C C . ASP A 1 83 ? -7.726 -2.037 27.045 1.00 89.94 83 ASP A C 1
ATOM 645 O O . ASP A 1 83 ? -8.171 -3.083 26.570 1.00 89.94 83 ASP A O 1
ATOM 649 N N . ARG A 1 84 ? -6.557 -1.978 27.687 1.00 85.62 84 ARG A N 1
ATOM 650 C CA . ARG A 1 84 ? -5.711 -3.154 27.928 1.00 85.62 84 ARG A CA 1
ATOM 651 C C . ARG A 1 84 ? -6.046 -3.878 29.238 1.00 85.62 84 ARG A C 1
ATOM 653 O O . ARG A 1 84 ? -5.316 -4.789 29.617 1.00 85.62 84 ARG A O 1
ATOM 660 N N . GLY A 1 85 ? -7.108 -3.484 29.951 1.00 77.62 85 GLY A N 1
ATOM 661 C CA . GLY A 1 85 ? -7.592 -4.180 31.151 1.00 77.62 85 GLY A CA 1
ATOM 662 C C . GLY A 1 85 ? -6.646 -4.125 32.358 1.00 77.62 85 GLY A C 1
ATOM 663 O O . GLY A 1 85 ? -6.709 -4.987 33.232 1.00 77.62 85 GLY A O 1
ATOM 664 N N . GLY A 1 86 ? -5.747 -3.137 32.409 1.00 80.06 86 GLY A N 1
ATOM 665 C CA . GLY A 1 86 ? -4.771 -2.952 33.487 1.00 80.06 86 GLY A CA 1
ATOM 666 C C . GLY A 1 86 ? -5.038 -1.713 34.345 1.00 80.06 86 GLY A C 1
ATOM 667 O O . GLY A 1 86 ? -5.928 -0.915 34.066 1.00 80.06 86 GLY A O 1
ATOM 668 N N . ALA A 1 87 ? -4.195 -1.491 35.360 1.00 78.69 87 ALA A N 1
ATOM 669 C CA . ALA A 1 87 ? -4.306 -0.350 36.284 1.00 78.69 87 ALA A CA 1
ATOM 670 C C . ALA A 1 87 ? -4.238 1.037 35.607 1.00 78.69 87 ALA A C 1
ATOM 672 O O . ALA A 1 87 ? -4.549 2.045 36.234 1.00 78.69 87 ALA A O 1
ATOM 673 N N . ARG A 1 88 ? -3.812 1.092 34.338 1.00 74.88 88 ARG A N 1
ATOM 674 C CA . ARG A 1 88 ? -3.628 2.325 33.565 1.00 74.88 88 ARG A CA 1
ATOM 675 C C . ARG A 1 88 ? -4.928 2.869 32.948 1.00 74.88 88 ARG A C 1
ATOM 677 O O . ARG A 1 88 ? -4.941 4.028 32.550 1.00 74.88 88 ARG A O 1
ATOM 684 N N . GLY A 1 89 ? -6.013 2.085 32.945 1.00 83.06 89 GLY A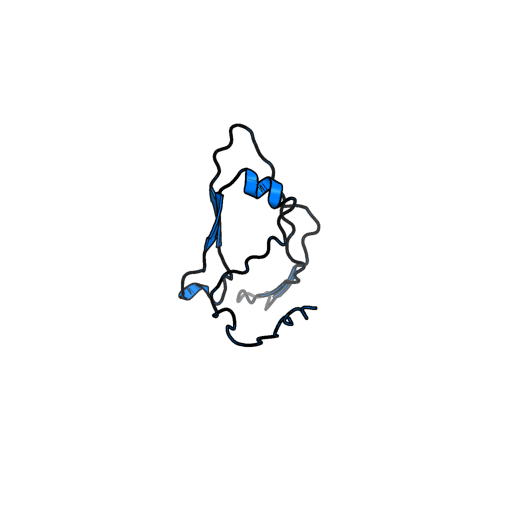 N 1
ATOM 685 C CA . GLY A 1 89 ? -7.301 2.476 32.359 1.00 83.06 89 GLY A CA 1
ATOM 686 C C . GLY A 1 89 ? -7.277 2.565 30.822 1.00 83.06 89 GLY A C 1
ATOM 687 O O . GLY A 1 89 ? -6.262 2.231 30.207 1.00 83.06 89 GLY A O 1
ATOM 688 N N . PRO A 1 90 ? -8.390 2.985 30.193 1.00 89.75 90 PRO A N 1
ATOM 689 C CA . PRO A 1 90 ? -8.479 3.127 28.743 1.00 89.75 90 PRO A CA 1
ATOM 690 C C . PRO A 1 90 ? -7.595 4.270 28.224 1.00 89.75 90 PRO A C 1
ATOM 692 O O . PRO A 1 90 ? -7.518 5.344 28.823 1.00 89.75 90 PRO A O 1
ATOM 695 N N . GLU A 1 91 ? -6.964 4.052 27.073 1.00 90.38 91 GLU A N 1
ATOM 696 C CA . GLU A 1 91 ? -6.078 4.996 26.392 1.00 90.38 91 GLU A CA 1
ATOM 697 C C . GLU A 1 91 ? -6.645 5.385 25.020 1.00 90.38 91 GLU A C 1
ATOM 699 O O . GLU A 1 91 ? -7.334 4.603 24.362 1.00 90.38 91 GLU A O 1
ATOM 704 N N . ALA A 1 92 ? -6.337 6.604 24.574 1.00 90.75 92 ALA A N 1
ATOM 705 C CA . ALA A 1 92 ? -6.669 7.079 23.237 1.00 90.75 92 ALA A CA 1
ATOM 706 C C . ALA A 1 92 ? -5.425 7.655 22.551 1.00 90.75 92 ALA A C 1
ATOM 708 O O . ALA A 1 92 ? -4.669 8.415 23.159 1.00 90.75 92 ALA A O 1
ATOM 709 N N . GLN A 1 93 ? -5.227 7.322 21.276 1.00 89.81 93 GLN A N 1
ATOM 710 C CA . GLN A 1 93 ? -4.122 7.808 20.456 1.00 89.81 93 GLN A CA 1
ATOM 711 C C . GLN A 1 93 ? -4.634 8.366 19.131 1.00 89.81 93 GLN A C 1
ATOM 713 O O . GLN A 1 93 ? -5.497 7.776 18.487 1.00 89.81 93 GLN A O 1
ATOM 718 N N . VAL A 1 94 ? -4.056 9.485 18.695 1.00 87.12 94 VAL A N 1
ATOM 719 C CA . VAL A 1 94 ? -4.264 10.033 17.352 1.00 87.12 94 VAL A CA 1
ATOM 720 C C . VAL A 1 94 ? -2.995 9.812 16.534 1.00 87.12 94 VAL A C 1
ATOM 722 O O . VAL A 1 94 ? -1.923 10.279 16.915 1.00 87.12 94 VAL A O 1
ATOM 725 N N . ALA A 1 95 ? -3.117 9.113 15.408 1.00 82.06 95 ALA A N 1
ATOM 726 C CA . ALA A 1 95 ? -2.066 8.942 14.413 1.00 82.06 95 ALA A CA 1
ATOM 727 C C . ALA A 1 95 ? -2.429 9.730 13.146 1.00 82.06 95 ALA A C 1
ATOM 729 O O . ALA A 1 95 ? -3.504 9.552 12.568 1.00 82.06 95 ALA A O 1
ATOM 730 N N . GLY A 1 96 ? -1.542 10.641 12.746 1.00 72.81 96 GLY A N 1
ATOM 731 C CA . GLY A 1 96 ? -1.738 11.525 11.598 1.00 72.81 96 GLY A CA 1
ATOM 732 C C . GLY A 1 96 ? -1.178 10.976 10.285 1.00 72.81 96 GLY A C 1
ATOM 733 O O . GLY A 1 96 ? -0.742 9.831 10.187 1.00 72.81 96 GLY A O 1
ATOM 734 N N . VAL A 1 97 ? -1.170 11.847 9.276 1.00 70.44 97 VAL A N 1
ATOM 735 C CA . VAL A 1 97 ? -0.642 11.563 7.937 1.00 70.44 97 VAL A CA 1
ATOM 736 C C . VAL A 1 97 ? 0.885 11.500 7.987 1.00 70.44 97 VAL A C 1
ATOM 738 O O . VAL A 1 97 ? 1.528 12.469 8.388 1.00 70.44 97 VAL A O 1
ATOM 741 N N . GLY A 1 98 ? 1.473 10.381 7.555 1.00 68.06 98 GLY A N 1
ATOM 742 C CA . GLY A 1 98 ? 2.916 10.299 7.334 1.00 68.06 98 GLY A CA 1
ATOM 743 C C . GLY A 1 98 ? 3.339 11.287 6.244 1.00 68.06 98 GLY A C 1
ATOM 744 O O . GLY A 1 98 ? 2.824 11.227 5.133 1.00 68.06 98 GLY A O 1
ATOM 745 N N . THR A 1 99 ? 4.251 12.208 6.559 1.00 72.12 99 THR A N 1
ATOM 746 C CA . THR A 1 99 ? 4.692 13.281 5.645 1.00 72.12 99 THR A CA 1
ATOM 747 C C . THR A 1 99 ? 5.854 12.877 4.730 1.00 72.12 99 THR A C 1
ATOM 749 O O . THR A 1 99 ? 6.321 13.693 3.939 1.00 72.12 99 THR A O 1
ATOM 752 N N . GLY A 1 100 ? 6.334 11.637 4.847 1.00 68.56 100 GLY A N 1
ATOM 753 C CA . GLY A 1 100 ? 7.411 11.084 4.027 1.00 68.56 100 GLY A CA 1
ATOM 754 C C . GLY A 1 100 ? 6.924 10.438 2.728 1.00 68.56 100 GLY A C 1
ATOM 755 O O . GLY A 1 100 ? 5.735 10.179 2.547 1.00 68.56 100 GLY A O 1
ATOM 756 N N . LEU A 1 101 ? 7.878 10.160 1.838 1.00 66.06 101 LEU A N 1
ATOM 757 C CA . LEU A 1 101 ? 7.701 9.217 0.733 1.00 66.06 101 LEU A CA 1
ATOM 758 C C . LEU A 1 101 ? 8.010 7.812 1.253 1.00 66.06 101 LEU A C 1
ATOM 760 O O . LEU A 1 101 ? 8.994 7.637 1.975 1.00 66.06 101 LEU A O 1
ATOM 764 N N . PHE A 1 102 ? 7.169 6.848 0.894 1.00 61.56 102 PHE A N 1
ATOM 765 C CA . PHE A 1 102 ? 7.283 5.452 1.315 1.00 61.56 102 PHE A CA 1
ATOM 766 C C . PHE A 1 102 ? 7.492 4.536 0.117 1.00 61.56 102 PHE A C 1
ATOM 768 O O . PHE A 1 102 ? 7.078 4.934 -0.996 1.00 61.56 102 PHE A O 1
#

Radius of gyration: 21.97 Å; chains: 1; bounding box: 47×33×83 Å

pLDDT: mean 76.65, std 18.97, range [30.58, 94.94]

Secondary structure (DSSP, 8-state):
--PPPP--------PPPTTPPP---TTBTTHHHHHTTEEEEEEPPPGGGTTT-S-EEEEEE--SS-----B------EEEEE--SSTT--EEEEE----S--

Organism: NCBI:txid299421

Sequence (102 aa):
MAVPPGHGDSRGGERPGAGAPRRDTRGIVDAAGLFARVRFRRRAPAAPLLSCVEHYWLIDWDLDEPYVSYVVPHPSVNVVFEDRGGARGPEAQVAGVGTGLF

Foldseek 3Di:
DDDDDDDDDDDDDDPPPLFDADPDPAFKDPVVVQVVFWDWDKATDDPVCSVPDRIDIDIDGDDPDDDDIWTADDWDKDKDWDAPPDPVGIDIDIDGGDPDID

InterPro domains:
  IPR046532 Domain of unknown function DUF6597 [PF20240] (42-101)